Protein AF-A0A946A5H9-F1 (afdb_monomer)

Sequence (59 aa):
MKILTSLIVILYITSCNYPDIDSVPDFKDVKLTKEELFDLCQISADVKSEIDRCLKEKQ

Structure (mmCIF, N/CA/C/O backbone):
data_AF-A0A946A5H9-F1
#
_entry.id   AF-A0A946A5H9-F1
#
loop_
_atom_site.group_PDB
_atom_site.id
_atom_site.type_symbol
_atom_site.label_atom_id
_atom_site.label_alt_id
_atom_site.label_comp_id
_atom_site.label_asym_id
_atom_site.label_entity_id
_atom_site.label_seq_id
_atom_site.pdbx_PDB_ins_code
_atom_site.Cartn_x
_atom_site.Cartn_y
_atom_site.Cartn_z
_atom_site.occupancy
_atom_site.B_iso_or_equiv
_atom_site.auth_seq_id
_atom_site.auth_comp_id
_atom_site.auth_asym_id
_atom_site.auth_atom_id
_atom_site.pdbx_PDB_model_num
ATOM 1 N N . MET A 1 1 ? 39.149 -0.906 -27.130 1.00 62.53 1 MET A N 1
ATOM 2 C CA . MET A 1 1 ? 37.777 -0.517 -27.538 1.00 62.53 1 MET A CA 1
ATOM 3 C C . MET A 1 1 ? 36.730 -1.571 -27.192 1.00 62.53 1 MET A C 1
ATOM 5 O O . MET A 1 1 ? 35.804 -1.220 -26.487 1.00 62.53 1 MET A O 1
ATOM 9 N N . LYS A 1 2 ? 36.903 -2.850 -27.566 1.00 78.88 2 LYS A N 1
ATOM 10 C CA . LYS A 1 2 ? 35.942 -3.936 -27.259 1.00 78.88 2 LYS A CA 1
ATOM 11 C C . LYS A 1 2 ? 35.496 -4.028 -25.787 1.00 78.88 2 LYS A C 1
ATOM 13 O O . LYS A 1 2 ? 34.311 -4.168 -25.523 1.00 78.88 2 LYS A O 1
ATOM 18 N N . ILE A 1 3 ? 36.433 -3.909 -24.842 1.00 86.81 3 ILE A N 1
ATOM 19 C CA . ILE A 1 3 ? 36.140 -3.984 -23.398 1.00 86.81 3 ILE A CA 1
ATOM 20 C C . ILE A 1 3 ? 35.275 -2.801 -22.940 1.00 86.81 3 ILE A C 1
ATOM 22 O O . ILE A 1 3 ? 34.303 -2.999 -22.223 1.00 86.81 3 ILE A O 1
ATOM 26 N N . LEU A 1 4 ? 35.584 -1.587 -23.411 1.00 89.12 4 LEU A N 1
ATOM 27 C CA . LEU A 1 4 ? 34.816 -0.379 -23.098 1.00 89.12 4 LEU A CA 1
ATOM 28 C C . LEU A 1 4 ? 33.380 -0.485 -23.628 1.00 89.12 4 LEU A C 1
ATOM 30 O O . LEU A 1 4 ? 32.434 -0.191 -22.909 1.00 89.12 4 LEU A O 1
ATOM 34 N N . THR A 1 5 ? 33.218 -0.975 -24.859 1.00 87.50 5 THR A N 1
ATOM 35 C CA . THR A 1 5 ? 31.898 -1.210 -25.459 1.00 87.50 5 THR A CA 1
ATOM 36 C C . THR A 1 5 ? 31.095 -2.238 -24.661 1.00 87.50 5 THR A C 1
ATOM 38 O O . THR A 1 5 ? 29.915 -2.028 -24.408 1.00 87.50 5 THR A O 1
ATOM 41 N N . SER A 1 6 ? 31.738 -3.318 -24.210 1.00 88.19 6 SER A N 1
ATOM 42 C CA . SER A 1 6 ? 31.084 -4.352 -23.401 1.00 88.19 6 SER A CA 1
ATOM 43 C C . SER A 1 6 ? 30.627 -3.824 -22.036 1.00 88.19 6 SER A C 1
ATOM 45 O O . SER A 1 6 ? 29.549 -4.181 -21.573 1.00 88.19 6 SER A O 1
ATOM 47 N N . LEU A 1 7 ? 31.417 -2.945 -21.413 1.00 90.31 7 LEU A N 1
ATOM 48 C CA . LEU A 1 7 ? 31.092 -2.294 -20.140 1.00 90.31 7 LEU A CA 1
ATOM 49 C C . LEU A 1 7 ? 29.873 -1.373 -20.260 1.00 90.31 7 LEU A C 1
ATOM 51 O O . LEU A 1 7 ? 28.986 -1.410 -19.414 1.00 90.31 7 LEU A O 1
ATOM 55 N N . ILE A 1 8 ? 29.804 -0.597 -21.344 1.00 88.62 8 ILE A N 1
ATOM 56 C CA . ILE A 1 8 ? 28.669 0.286 -21.633 1.00 88.62 8 ILE A CA 1
ATOM 57 C C . ILE A 1 8 ? 27.379 -0.530 -21.792 1.00 88.62 8 ILE A C 1
ATOM 59 O O . ILE A 1 8 ? 26.362 -0.184 -21.200 1.00 88.62 8 ILE A O 1
ATOM 63 N N . VAL A 1 9 ? 27.424 -1.647 -22.525 1.00 88.69 9 VAL A N 1
ATOM 64 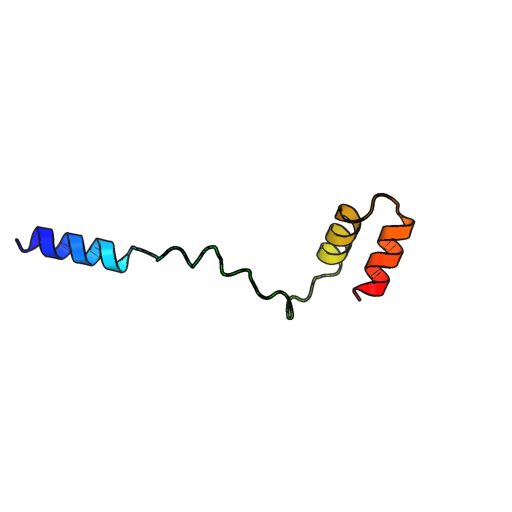C CA . VAL A 1 9 ? 26.258 -2.530 -22.709 1.00 88.69 9 VAL A CA 1
ATOM 65 C C . VAL A 1 9 ? 25.767 -3.104 -21.378 1.00 88.69 9 VAL A C 1
ATOM 67 O O . VAL A 1 9 ? 24.563 -3.115 -21.140 1.00 88.69 9 VAL A O 1
ATOM 70 N N . ILE A 1 10 ? 26.679 -3.530 -20.498 1.00 87.88 10 ILE A N 1
ATOM 71 C CA . ILE A 1 10 ? 26.321 -4.063 -19.174 1.00 87.88 10 ILE A CA 1
ATOM 72 C C . ILE A 1 10 ? 25.616 -2.996 -18.327 1.00 87.88 10 ILE A C 1
ATOM 74 O O . ILE A 1 10 ? 24.588 -3.281 -17.723 1.00 87.88 10 ILE A O 1
ATOM 78 N N . LEU A 1 11 ? 26.110 -1.756 -18.333 1.00 84.56 11 LEU A N 1
ATOM 79 C CA . LEU A 1 11 ? 25.490 -0.663 -17.580 1.00 84.56 11 LEU A CA 1
ATOM 80 C C . LEU A 1 11 ? 24.063 -0.361 -18.062 1.00 84.56 11 LEU A C 1
ATOM 82 O O . LEU A 1 11 ? 23.182 -0.172 -17.227 1.00 84.56 11 LEU A O 1
ATOM 86 N N . TYR A 1 12 ? 23.819 -0.395 -19.3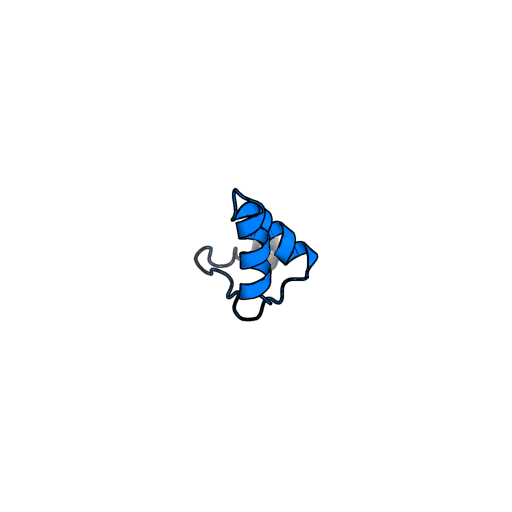77 1.00 82.31 12 TYR A N 1
ATOM 87 C CA . TYR A 1 12 ? 22.489 -0.166 -19.956 1.00 82.31 12 TYR A CA 1
ATOM 88 C C . TYR A 1 12 ? 21.477 -1.280 -19.657 1.00 82.31 12 TYR A C 1
ATOM 90 O O . TYR A 1 12 ? 20.294 -0.990 -19.505 1.00 82.31 12 TYR A O 1
ATOM 98 N N . ILE A 1 13 ? 21.906 -2.545 -19.568 1.00 82.38 13 ILE A N 1
ATOM 99 C CA . ILE A 1 13 ? 20.989 -3.655 -19.238 1.00 82.38 13 ILE A CA 1
ATOM 100 C C . ILE A 1 13 ? 20.694 -3.748 -17.736 1.00 82.38 13 ILE A C 1
ATOM 102 O O . ILE A 1 13 ? 19.659 -4.287 -17.358 1.00 82.38 13 ILE A O 1
ATOM 106 N N . THR A 1 14 ? 21.588 -3.242 -16.880 1.00 81.94 14 THR A N 1
ATOM 107 C CA . THR A 1 14 ? 21.398 -3.254 -15.419 1.00 81.94 14 THR A CA 1
ATOM 108 C C . THR A 1 14 ? 20.777 -1.975 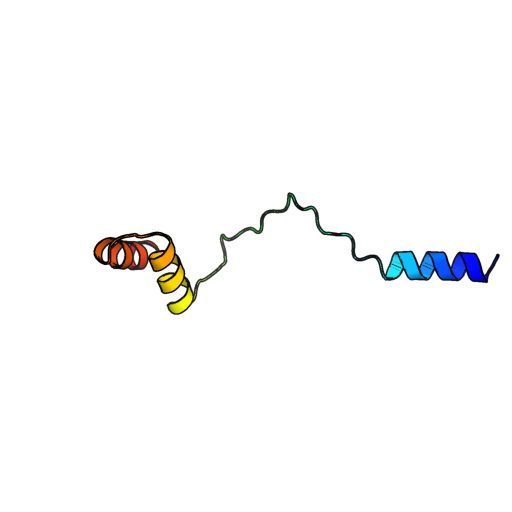-14.872 1.00 81.94 14 THR A C 1
ATOM 110 O O . THR A 1 14 ? 20.353 -1.955 -13.718 1.00 81.94 14 THR A O 1
ATOM 113 N N . SER A 1 15 ? 20.726 -0.897 -15.660 1.00 77.56 15 SER A N 1
ATOM 114 C CA . SER A 1 15 ? 20.043 0.324 -15.250 1.00 77.56 15 SER A CA 1
ATOM 115 C C . SER A 1 15 ? 18.534 0.110 -15.331 1.00 77.56 15 SER A C 1
ATOM 117 O O . SER A 1 15 ? 17.907 0.343 -16.365 1.00 77.56 15 SER A O 1
ATOM 119 N N . CYS A 1 16 ? 17.934 -0.335 -14.231 1.00 70.81 16 CYS A N 1
ATOM 120 C CA . CYS A 1 16 ? 16.508 -0.139 -14.022 1.00 70.81 16 CYS A CA 1
ATOM 121 C C . CYS A 1 16 ? 16.265 1.374 -13.993 1.00 70.81 16 CYS A C 1
ATOM 123 O O . CYS A 1 16 ? 16.777 2.068 -13.114 1.00 70.81 16 CYS A O 1
ATOM 125 N N . ASN A 1 17 ? 15.534 1.895 -14.979 1.00 65.69 17 ASN A N 1
ATOM 126 C CA . ASN A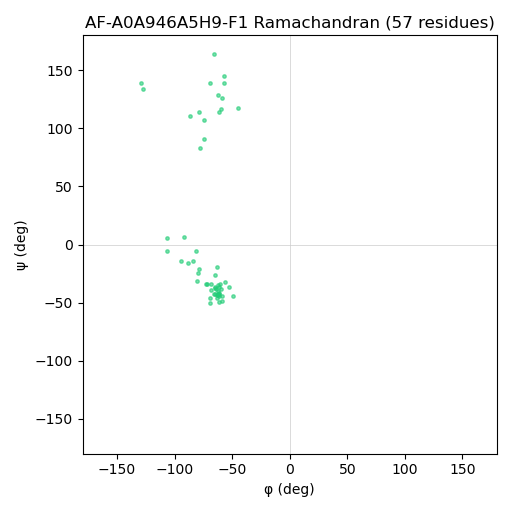 1 17 ? 15.075 3.279 -14.944 1.00 65.69 17 ASN A CA 1
ATOM 127 C C . ASN A 1 17 ? 14.220 3.449 -13.686 1.00 65.69 17 ASN A C 1
ATOM 129 O O . ASN A 1 17 ? 13.297 2.662 -13.469 1.00 65.69 17 ASN A O 1
ATOM 133 N N . TYR A 1 18 ? 14.553 4.436 -12.851 1.00 69.12 18 TYR A N 1
ATOM 134 C CA . TYR A 1 18 ? 13.693 4.810 -11.736 1.00 69.12 18 TYR A CA 1
ATOM 135 C C . TYR A 1 18 ? 12.352 5.229 -12.348 1.00 69.12 18 TYR A C 1
ATOM 137 O O . TYR A 1 18 ? 12.355 6.147 -13.176 1.00 69.12 18 TYR A O 1
ATOM 145 N N . PRO A 1 19 ? 11.247 4.515 -12.064 1.00 68.25 19 PRO A N 1
ATOM 146 C CA . PRO A 1 19 ? 9.956 4.881 -12.619 1.00 68.25 19 PRO A CA 1
ATOM 147 C C . PRO A 1 19 ? 9.649 6.318 -12.211 1.00 68.25 19 PRO A C 1
ATOM 149 O O . PRO A 1 19 ? 10.058 6.760 -11.138 1.00 68.25 19 PRO A O 1
ATOM 152 N N . ASP A 1 20 ? 8.991 7.045 -13.107 1.00 69.75 20 ASP A N 1
ATOM 153 C CA . ASP A 1 20 ? 8.638 8.445 -12.914 1.00 69.75 20 ASP A CA 1
ATOM 154 C C . ASP A 1 20 ? 8.058 8.661 -11.505 1.00 69.75 20 ASP A C 1
ATOM 156 O O . ASP A 1 20 ? 7.050 8.046 -11.153 1.00 69.75 20 ASP A O 1
ATOM 160 N N . ILE A 1 21 ? 8.720 9.472 -10.673 1.00 64.38 21 ILE A N 1
ATOM 161 C CA . ILE A 1 21 ? 8.313 9.697 -9.274 1.00 64.38 21 ILE A CA 1
ATOM 162 C C . ILE A 1 21 ? 6.931 10.357 -9.186 1.00 64.38 21 ILE A C 1
ATOM 164 O O . ILE A 1 21 ? 6.261 10.254 -8.159 1.00 64.38 21 ILE A O 1
ATOM 168 N N . ASP A 1 22 ? 6.488 10.976 -10.282 1.00 68.94 22 ASP A N 1
ATOM 169 C CA . ASP A 1 22 ? 5.174 11.600 -10.400 1.00 68.94 22 ASP A CA 1
ATOM 170 C C . ASP A 1 22 ? 4.062 10.586 -10.729 1.00 68.94 22 ASP A C 1
ATOM 172 O O . ASP A 1 22 ? 2.876 10.929 -10.713 1.00 68.94 22 ASP A O 1
ATOM 176 N N . SER A 1 23 ? 4.404 9.315 -10.977 1.00 70.88 23 SER A N 1
ATOM 177 C CA . SER A 1 23 ? 3.412 8.248 -11.111 1.00 70.88 23 SER A CA 1
ATOM 178 C C . SER A 1 23 ? 2.909 7.802 -9.734 1.00 70.88 23 SER A C 1
ATOM 180 O O . SER A 1 23 ? 3.362 6.823 -9.142 1.00 70.88 23 SER A O 1
ATOM 182 N N . VAL A 1 24 ? 1.936 8.550 -9.205 1.00 72.31 24 VAL A N 1
ATOM 183 C CA . VAL A 1 24 ? 1.158 8.123 -8.034 1.00 72.31 24 VAL A CA 1
ATOM 184 C C . VAL A 1 24 ? 0.407 6.834 -8.401 1.00 72.31 24 VAL A C 1
ATOM 186 O O . VAL A 1 24 ? -0.273 6.808 -9.431 1.00 72.31 24 VAL A O 1
ATOM 189 N N . PRO A 1 25 ? 0.500 5.764 -7.591 1.00 71.12 25 PRO A N 1
ATOM 190 C CA . PRO A 1 25 ? -0.249 4.537 -7.836 1.00 71.12 25 PRO A CA 1
ATOM 191 C C . PRO A 1 25 ? -1.759 4.809 -7.896 1.00 71.12 25 PRO A C 1
ATOM 193 O O . PRO A 1 25 ? -2.286 5.575 -7.088 1.00 71.12 25 PRO A O 1
ATOM 196 N N . ASP A 1 26 ? -2.476 4.171 -8.825 1.00 76.19 26 ASP A N 1
ATOM 197 C CA . ASP A 1 26 ? -3.942 4.206 -8.816 1.00 76.19 26 ASP A CA 1
ATOM 198 C C . ASP A 1 26 ?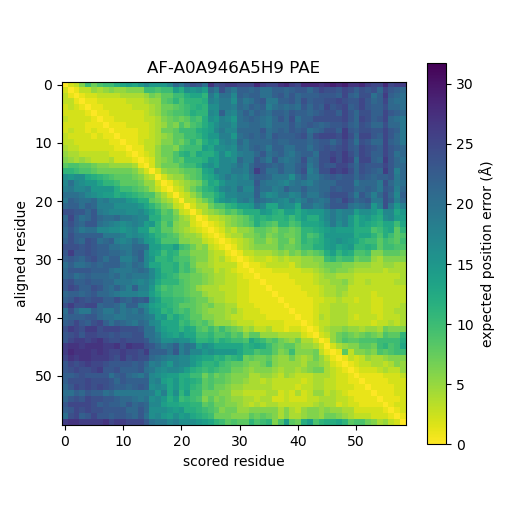 -4.462 3.208 -7.769 1.00 76.19 26 ASP A C 1
ATOM 200 O O . ASP A 1 26 ? -4.274 1.999 -7.895 1.00 76.19 26 ASP A O 1
ATOM 204 N N . PHE A 1 27 ? -5.102 3.716 -6.715 1.00 78.44 27 PHE A N 1
ATOM 205 C CA . PHE A 1 27 ? -5.613 2.907 -5.605 1.00 78.44 27 PHE A CA 1
ATOM 206 C C . PHE A 1 27 ? -7.069 2.453 -5.795 1.00 78.44 27 PHE A C 1
ATOM 208 O O . PHE A 1 27 ? -7.639 1.866 -4.877 1.00 78.44 27 PHE A O 1
ATOM 215 N N . LYS A 1 28 ? -7.692 2.705 -6.957 1.00 77.06 28 LYS A N 1
ATOM 216 C CA . LYS A 1 28 ? -9.111 2.368 -7.204 1.00 77.06 28 LYS A CA 1
ATOM 217 C C . LYS A 1 28 ? -9.456 0.894 -6.993 1.00 77.06 28 LYS A C 1
ATOM 219 O O . LYS A 1 28 ? -10.563 0.600 -6.556 1.00 77.06 28 LYS A O 1
ATOM 224 N N . ASP A 1 29 ? -8.520 -0.009 -7.273 1.00 78.75 29 ASP A N 1
ATOM 225 C CA . ASP A 1 29 ? -8.745 -1.458 -7.203 1.00 78.75 29 ASP A CA 1
ATOM 226 C C . ASP A 1 29 ? -8.072 -2.126 -5.991 1.00 78.75 29 ASP A C 1
ATOM 228 O O . ASP A 1 29 ? -8.102 -3.353 -5.850 1.00 78.75 29 ASP A O 1
ATOM 232 N N . VAL A 1 30 ? -7.474 -1.339 -5.090 1.00 81.56 30 VAL A N 1
ATOM 233 C CA . VAL A 1 30 ? -6.869 -1.869 -3.864 1.00 81.56 30 VAL A CA 1
ATOM 234 C C . VAL A 1 30 ? -7.975 -2.243 -2.882 1.00 81.56 30 VAL A C 1
ATOM 236 O O . VAL A 1 30 ? -8.622 -1.391 -2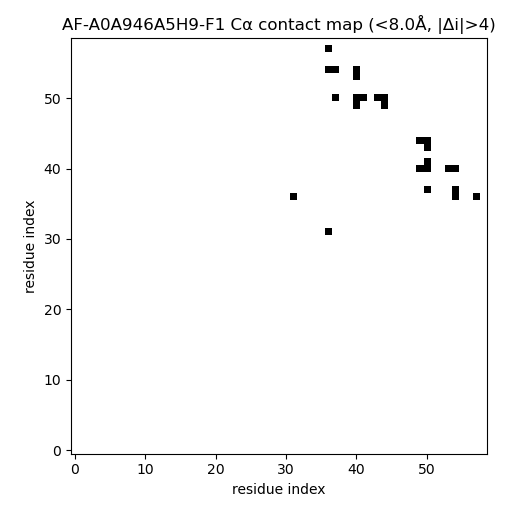.275 1.00 81.56 30 VAL A O 1
ATOM 239 N N . LYS A 1 31 ? -8.187 -3.550 -2.710 1.00 84.00 31 LYS A N 1
ATOM 240 C CA . LYS A 1 31 ? -9.035 -4.090 -1.645 1.00 84.00 31 LYS A CA 1
ATOM 241 C C . LYS A 1 31 ? -8.201 -4.256 -0.387 1.00 84.00 31 LYS A C 1
ATOM 243 O O . LYS A 1 31 ? -7.349 -5.137 -0.333 1.00 84.00 31 LYS A O 1
ATOM 248 N N . LEU A 1 32 ? -8.481 -3.431 0.613 1.00 84.94 32 LEU A N 1
ATOM 249 C CA . LEU A 1 32 ? -7.884 -3.581 1.932 1.00 84.94 32 LEU A CA 1
ATOM 250 C C . LEU A 1 32 ? -8.439 -4.831 2.613 1.00 84.94 32 LEU A C 1
ATOM 252 O O . LEU A 1 32 ? -9.642 -5.118 2.564 1.00 84.94 32 LEU A O 1
ATOM 256 N N . THR A 1 33 ? -7.560 -5.566 3.279 1.00 89.75 33 THR A N 1
ATOM 257 C CA . THR A 1 33 ? -7.981 -6.555 4.266 1.00 89.75 33 THR A CA 1
ATOM 258 C C . THR A 1 33 ? -8.645 -5.854 5.453 1.00 89.75 33 THR A C 1
ATOM 260 O O . THR A 1 33 ? -8.516 -4.647 5.656 1.00 89.75 33 THR A O 1
ATOM 263 N N . LYS A 1 34 ? -9.379 -6.613 6.273 1.00 86.81 34 LYS A N 1
ATOM 264 C CA . LYS A 1 34 ? -10.022 -6.056 7.474 1.00 86.81 34 LYS A CA 1
ATOM 265 C C . LYS A 1 34 ? -9.006 -5.470 8.459 1.00 86.81 34 LYS A C 1
ATOM 267 O O . LYS A 1 34 ? -9.326 -4.493 9.123 1.00 86.81 34 LYS A O 1
ATOM 272 N N . GLU A 1 35 ? -7.823 -6.073 8.547 1.00 88.94 35 GLU A N 1
ATOM 273 C CA . GLU A 1 35 ? -6.731 -5.624 9.415 1.00 88.94 35 GLU A CA 1
ATOM 274 C C . GLU A 1 35 ? -6.146 -4.307 8.900 1.00 88.94 35 GLU A C 1
ATOM 276 O O . GLU A 1 35 ? -6.134 -3.326 9.633 1.00 88.94 35 GLU A O 1
ATOM 281 N N . GLU A 1 36 ? -5.811 -4.228 7.610 1.00 87.19 36 GLU A N 1
ATOM 282 C CA . GLU A 1 36 ? -5.310 -2.986 7.003 1.00 87.19 36 GLU A CA 1
ATOM 283 C C . GLU A 1 36 ? -6.334 -1.850 7.069 1.00 87.19 36 GLU A C 1
ATOM 285 O O . GLU A 1 36 ? -5.974 -0.693 7.273 1.00 87.19 36 GLU A O 1
ATOM 290 N N . LEU A 1 37 ? -7.624 -2.163 6.915 1.00 88.50 37 LEU A N 1
ATOM 291 C CA . LEU A 1 37 ? -8.683 -1.172 7.051 1.00 88.50 37 LEU A CA 1
ATOM 292 C C . LEU A 1 37 ? -8.820 -0.680 8.499 1.00 88.50 37 LEU A C 1
ATOM 294 O O . LEU A 1 37 ? -9.040 0.510 8.725 1.00 88.50 37 LEU A O 1
ATOM 298 N N . PHE A 1 38 ? -8.683 -1.576 9.478 1.00 89.12 38 PHE A N 1
ATOM 299 C CA . PHE A 1 38 ? -8.688 -1.214 10.892 1.00 89.12 38 PHE A CA 1
ATOM 300 C C . PHE A 1 38 ? -7.507 -0.307 11.241 1.00 89.12 38 PHE A C 1
ATOM 302 O O . PHE A 1 38 ? -7.710 0.737 11.863 1.00 89.12 38 PHE A O 1
ATOM 309 N N . ASP A 1 39 ? -6.310 -0.654 10.772 1.00 88.50 39 ASP A N 1
ATOM 310 C CA . ASP A 1 39 ? -5.099 0.141 10.967 1.00 88.50 39 ASP A CA 1
ATOM 311 C C . ASP A 1 39 ? -5.223 1.518 10.299 1.00 88.50 39 ASP A C 1
ATOM 313 O O . ASP A 1 39 ? -4.918 2.542 10.911 1.00 88.50 39 ASP A O 1
ATOM 317 N N . LEU A 1 40 ? -5.763 1.575 9.076 1.00 87.19 40 LEU A N 1
ATOM 318 C CA . LEU A 1 40 ? -6.035 2.831 8.373 1.00 87.19 40 LEU A CA 1
ATOM 319 C C . LEU A 1 40 ? -6.988 3.726 9.177 1.00 87.19 40 LEU A C 1
ATOM 321 O O . LEU A 1 40 ? -6.719 4.913 9.380 1.00 87.19 40 LEU A O 1
ATOM 325 N N . CYS A 1 41 ? -8.096 3.156 9.653 1.00 88.12 41 CYS A N 1
ATOM 326 C CA . CYS A 1 41 ? -9.077 3.888 10.440 1.00 88.12 41 CYS A CA 1
ATOM 327 C C . CYS A 1 41 ? -8.484 4.367 11.769 1.00 88.12 41 CYS A C 1
ATOM 329 O O . CYS A 1 41 ? -8.750 5.500 12.161 1.00 88.12 41 CYS A O 1
ATOM 331 N N . GLN A 1 42 ? -7.638 3.562 12.415 1.00 87.56 42 GLN A N 1
ATOM 332 C CA . GLN A 1 42 ? -6.937 3.928 13.646 1.00 87.56 42 GLN A CA 1
ATOM 333 C C . GLN A 1 42 ? -5.946 5.085 13.447 1.00 87.56 42 GLN A C 1
ATOM 335 O O . GLN A 1 42 ? -5.832 5.933 14.323 1.00 87.56 42 GLN A O 1
ATOM 340 N N . ILE A 1 43 ? -5.260 5.158 12.303 1.00 85.12 43 ILE A N 1
ATOM 341 C CA . ILE A 1 43 ? -4.349 6.273 11.984 1.00 85.12 43 ILE A CA 1
ATOM 342 C C . ILE A 1 43 ? -5.130 7.560 11.676 1.00 85.12 43 ILE A C 1
ATOM 344 O O . ILE A 1 43 ? -4.669 8.660 11.974 1.00 85.12 43 ILE A O 1
ATOM 348 N N . SER A 1 44 ? -6.307 7.434 11.059 1.00 76.88 44 SER A N 1
ATOM 349 C CA . SER A 1 44 ? -7.114 8.578 10.615 1.00 76.8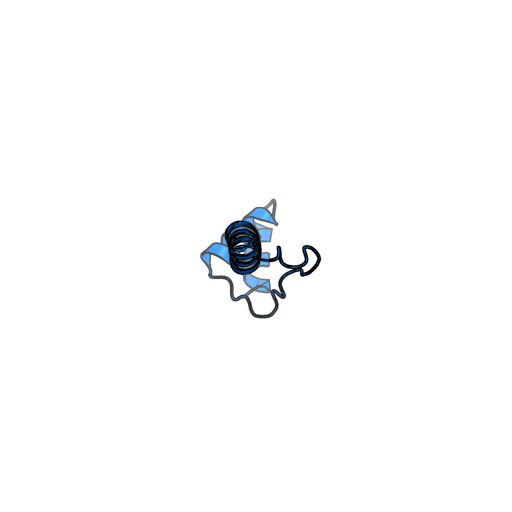8 44 SER A CA 1
ATOM 350 C C . SER A 1 44 ? -8.013 9.200 11.692 1.00 76.88 44 SER A C 1
ATOM 352 O O . SER A 1 44 ? -8.540 10.290 11.472 1.00 76.88 44 SER A O 1
ATOM 354 N N . ALA A 1 45 ? -8.217 8.516 12.821 1.00 79.38 45 ALA A N 1
ATOM 355 C CA . ALA A 1 45 ? -9.205 8.875 13.833 1.00 79.38 45 ALA A CA 1
ATOM 356 C C . ALA A 1 45 ? -8.583 8.971 15.230 1.00 79.38 45 ALA A C 1
ATOM 358 O O . ALA A 1 45 ? -7.881 8.066 15.671 1.00 79.38 45 ALA A O 1
ATOM 359 N N . ASP A 1 46 ? -8.912 10.038 15.957 1.00 69.88 46 ASP A N 1
ATOM 360 C CA . ASP A 1 46 ? -8.398 10.293 17.314 1.00 69.88 46 ASP A CA 1
ATOM 361 C C . ASP A 1 46 ? -9.296 9.643 18.393 1.00 69.88 46 ASP A C 1
ATOM 363 O O . ASP A 1 46 ? -8.912 9.450 19.547 1.00 69.88 46 ASP A O 1
ATOM 367 N N . VAL A 1 47 ? -10.527 9.260 18.019 1.00 77.06 47 VAL A N 1
ATOM 368 C CA . VAL A 1 47 ? -11.552 8.744 18.940 1.00 77.06 47 VAL A CA 1
ATOM 369 C C . VAL A 1 47 ? -12.149 7.430 18.435 1.00 77.06 47 VAL A C 1
ATOM 371 O O . VAL A 1 47 ? -12.500 7.280 17.268 1.00 77.06 47 VAL A O 1
ATOM 374 N N . LYS A 1 48 ? -12.371 6.471 19.343 1.00 76.88 48 LYS A N 1
ATOM 375 C CA . LYS A 1 48 ? -12.912 5.134 19.025 1.00 76.88 48 LYS A CA 1
ATOM 376 C C . LYS A 1 48 ? -14.222 5.154 18.215 1.00 76.88 48 LYS A C 1
ATOM 378 O O . LYS A 1 48 ? -14.402 4.324 17.332 1.00 76.88 48 LYS A O 1
ATOM 383 N N . SER A 1 49 ? -15.116 6.109 18.476 1.00 78.75 49 SER A N 1
ATOM 384 C CA . SER A 1 49 ? -16.377 6.265 17.730 1.00 78.75 49 SER A CA 1
ATOM 385 C C . SER A 1 49 ? -16.175 6.623 16.256 1.00 78.75 49 SER A C 1
ATOM 387 O O . SER A 1 49 ? -17.030 6.337 15.420 1.00 78.75 49 SER A O 1
ATOM 389 N N . GLU A 1 50 ? -15.055 7.260 15.926 1.00 80.94 50 GLU A N 1
ATOM 390 C CA . GLU A 1 50 ? -14.702 7.614 14.555 1.00 80.94 50 GLU A CA 1
ATOM 391 C C . GLU A 1 50 ? -14.105 6.423 13.804 1.00 80.94 50 GLU A C 1
ATOM 393 O O . GLU A 1 50 ? -14.384 6.273 12.615 1.00 80.94 50 GLU A O 1
ATOM 398 N N . ILE A 1 51 ? -13.402 5.525 14.503 1.00 83.12 51 ILE A N 1
ATOM 399 C CA . ILE A 1 51 ? -12.916 4.252 13.947 1.00 83.12 51 ILE A CA 1
ATOM 400 C C . ILE A 1 51 ? -14.102 3.388 13.494 1.00 83.12 51 ILE A C 1
ATOM 402 O O . ILE A 1 51 ? -14.137 2.944 12.348 1.00 83.12 51 ILE A O 1
ATOM 406 N N . ASP A 1 52 ? -15.117 3.210 14.349 1.00 84.12 52 ASP A N 1
ATOM 407 C CA . ASP A 1 52 ? -16.308 2.406 14.023 1.00 84.12 52 ASP A CA 1
ATOM 408 C C . ASP A 1 52 ? -17.098 2.977 12.832 1.00 84.12 52 ASP A C 1
ATOM 410 O O . ASP A 1 52 ? -17.665 2.233 12.025 1.00 84.12 52 ASP A O 1
ATOM 414 N N . ARG A 1 53 ? -17.132 4.309 12.702 1.00 86.75 53 ARG A N 1
ATOM 415 C CA . ARG A 1 53 ? -17.734 4.990 11.548 1.00 86.75 53 ARG A CA 1
ATOM 416 C C . ARG A 1 53 ? -16.904 4.777 10.279 1.00 86.75 53 ARG A C 1
ATOM 418 O O . ARG A 1 53 ? -17.473 4.422 9.252 1.00 86.75 53 ARG A O 1
ATOM 425 N N . CYS A 1 54 ? -15.584 4.934 10.363 1.00 85.88 54 CYS A N 1
ATOM 426 C CA . CYS A 1 54 ? -14.659 4.731 9.248 1.00 85.88 54 CYS A CA 1
ATOM 427 C C . CYS A 1 54 ? -14.749 3.306 8.679 1.00 85.88 54 CYS A C 1
ATOM 429 O O . CYS A 1 54 ? -14.872 3.132 7.467 1.00 85.88 54 CYS A O 1
ATOM 431 N N . LEU A 1 55 ? -14.797 2.290 9.546 1.00 86.38 55 LEU A N 1
ATOM 432 C CA . LEU A 1 55 ? -14.958 0.891 9.137 1.00 86.38 55 LEU A CA 1
ATOM 433 C C . LEU A 1 55 ? -16.266 0.651 8.367 1.00 86.38 55 LEU A C 1
ATOM 435 O O . LEU A 1 55 ? -16.275 -0.105 7.400 1.00 86.38 55 LEU A O 1
ATOM 439 N N . LYS A 1 56 ? -17.364 1.307 8.767 1.00 85.94 56 LYS A N 1
ATOM 440 C CA . LYS A 1 56 ? -18.669 1.190 8.095 1.00 85.94 56 LYS A CA 1
ATOM 441 C C . LYS A 1 56 ? -18.735 1.890 6.742 1.00 85.94 56 LYS A C 1
ATOM 443 O O . LYS A 1 56 ? -19.456 1.421 5.873 1.00 85.94 56 LYS A O 1
ATOM 448 N N . GLU A 1 57 ? -18.048 3.016 6.576 1.00 84.88 57 GLU A N 1
ATOM 449 C CA . GLU A 1 57 ? -18.061 3.791 5.324 1.00 84.88 57 GLU A CA 1
ATOM 450 C C . GLU A 1 57 ? -17.146 3.197 4.242 1.00 84.88 57 GLU A C 1
ATOM 452 O O . GLU A 1 57 ? -17.309 3.503 3.062 1.00 84.88 57 GLU A O 1
ATOM 457 N N . LYS A 1 58 ? -16.162 2.383 4.645 1.00 78.56 58 LYS A N 1
ATOM 458 C CA . LYS A 1 58 ? -15.130 1.804 3.770 1.00 78.56 58 LYS A CA 1
ATOM 459 C C . LYS A 1 58 ? -15.318 0.303 3.482 1.00 78.56 58 LYS A C 1
ATOM 461 O O . LYS A 1 58 ? -14.534 -0.244 2.707 1.00 78.56 58 LYS A O 1
ATOM 466 N N . GLN A 1 59 ? -16.301 -0.348 4.116 1.00 68.38 59 GLN A N 1
ATOM 467 C CA . GLN A 1 59 ? -16.763 -1.710 3.796 1.00 68.38 59 GLN A CA 1
ATOM 468 C C . GLN A 1 59 ? -17.683 -1.724 2.576 1.00 68.38 59 GLN A C 1
ATOM 470 O O . GLN A 1 59 ? -17.620 -2.735 1.840 1.00 68.38 59 GLN A O 1
#

Mean predicted aligned error: 12.34 Å

Secondary structure (DSSP, 8-state):
-HHHHHHHHHHHHH--PPP-TT-----TT----HHHH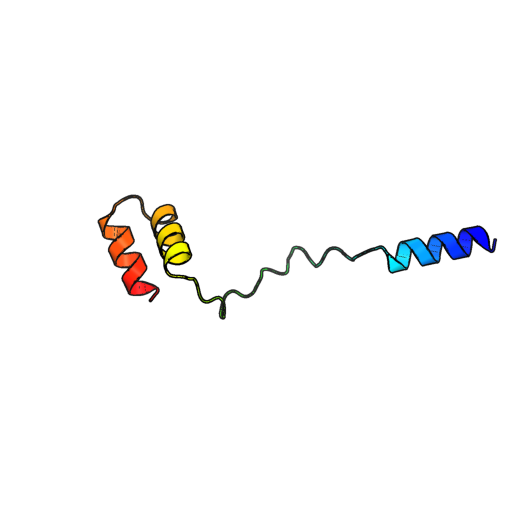HHHHHHH-SSHHHHHHHHHHH-

Foldseek 3Di:
DVVVVVVVVVCVVPDPDPPDPPPDDDCPPPDDDLVRQLVVQVVVDPDPVSSVVSSVVND

pLDDT: mean 80.68, std 7.57, range [62.53, 90.31]

Solvent-accessible surface area (backbone atoms only — not comparable to full-atom values): 3819 Å² total; per-residue (Å²): 110,73,65,61,55,53,50,54,53,52,51,64,75,67,54,74,75,79,70,65,85,82,66,70,80,83,64,89,81,68,77,70,51,74,64,57,45,48,52,51,25,54,75,75,34,96,46,74,74,48,30,61,48,45,54,66,77,72,108

Radius of 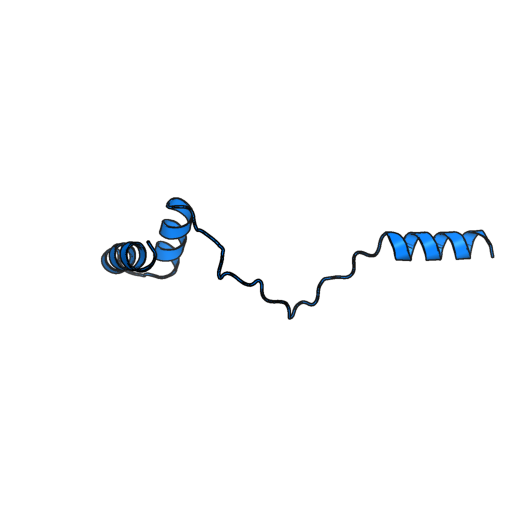gyration: 22.86 Å; Cα contacts (8 Å, |Δi|>4): 13; chains: 1; bounding box: 56×18×47 Å